Protein AF-A0A3B9UYM6-F1 (afdb_monomer_lite)

Radius of gyration: 9.63 Å; chains: 1; bounding box: 25×14×19 Å

Sequence (47 aa):
MYIVTGGAGFVGSNIVAGLNDRGLNNVIVVDDLEDGTKVSNIIDLEF

Structure (mmCIF, N/CA/C/O backbone):
data_AF-A0A3B9UYM6-F1
#
_entry.id   AF-A0A3B9UYM6-F1
#
loop_
_atom_site.group_PDB
_atom_site.id
_atom_site.type_symbol
_atom_site.label_atom_id
_atom_site.label_alt_id
_atom_site.label_comp_id
_atom_site.label_asym_id
_atom_site.label_entity_id
_atom_site.label_seq_id
_atom_site.pdbx_PDB_ins_code
_atom_site.Cartn_x
_atom_site.Cartn_y
_atom_site.Cartn_z
_atom_site.occupancy
_atom_site.B_iso_or_equiv
_atom_site.auth_seq_id
_atom_site.auth_comp_id
_atom_site.auth_asym_id
_atom_site.auth_atom_id
_atom_site.pdbx_PDB_model_num
ATOM 1 N N . MET A 1 1 ? -12.929 -6.876 1.358 1.00 91.81 1 MET A N 1
ATOM 2 C CA . MET A 1 1 ? -11.820 -7.405 0.550 1.00 91.81 1 MET A CA 1
ATOM 3 C C . MET A 1 1 ? -11.634 -6.475 -0.631 1.00 91.81 1 MET A C 1
ATOM 5 O O . MET A 1 1 ? -12.540 -6.383 -1.455 1.00 91.8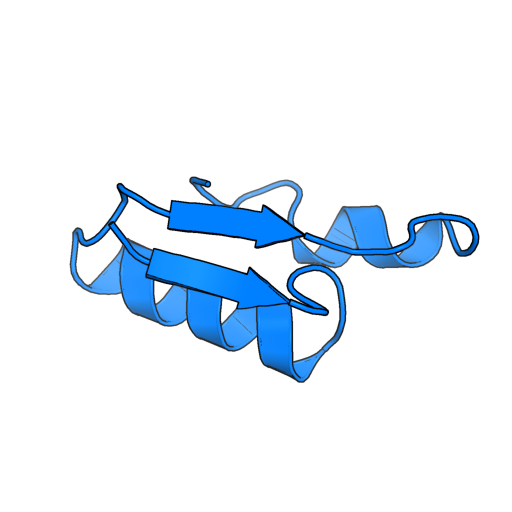1 1 MET A O 1
ATOM 9 N N . TYR A 1 2 ? -10.521 -5.749 -0.658 1.00 98.25 2 TYR A N 1
ATOM 10 C CA . TYR A 1 2 ? -10.139 -4.809 -1.714 1.00 98.25 2 TYR A CA 1
ATOM 11 C C . TYR A 1 2 ? -8.867 -5.315 -2.389 1.00 98.25 2 TYR A C 1
ATOM 13 O O . TYR A 1 2 ? -7.975 -5.793 -1.702 1.00 98.25 2 TYR A O 1
ATOM 21 N N . ILE A 1 3 ? -8.775 -5.211 -3.713 1.00 98.31 3 ILE A N 1
ATOM 22 C CA . ILE A 1 3 ? -7.549 -5.536 -4.451 1.00 98.31 3 ILE A CA 1
ATOM 23 C C . ILE A 1 3 ? -7.047 -4.242 -5.078 1.00 98.31 3 ILE A C 1
ATOM 25 O O . ILE A 1 3 ? -7.793 -3.587 -5.808 1.00 98.31 3 ILE A O 1
ATOM 29 N N . VAL A 1 4 ? -5.799 -3.878 -4.790 1.00 98.19 4 VAL A N 1
ATOM 30 C CA . VAL A 1 4 ? -5.158 -2.670 -5.320 1.00 98.19 4 VAL A CA 1
ATOM 31 C C . VAL A 1 4 ? -3.977 -3.084 -6.191 1.00 98.19 4 VAL A C 1
ATOM 33 O O . VAL A 1 4 ? -2.916 -3.464 -5.699 1.00 98.19 4 VAL A O 1
ATOM 36 N N . THR A 1 5 ? -4.172 -3.023 -7.507 1.00 98.00 5 THR A N 1
ATOM 37 C CA . THR A 1 5 ? -3.103 -3.222 -8.493 1.00 98.00 5 THR A CA 1
ATOM 38 C C . THR A 1 5 ? -2.270 -1.950 -8.628 1.00 98.00 5 THR A C 1
ATOM 40 O O . THR A 1 5 ? -2.843 -0.863 -8.708 1.00 98.00 5 THR A O 1
ATOM 43 N N . GLY A 1 6 ? -0.945 -2.062 -8.687 1.00 97.62 6 GLY A N 1
ATOM 44 C CA . GLY A 1 6 ? -0.055 -0.904 -8.568 1.00 97.62 6 GLY A CA 1
ATOM 45 C C . GLY A 1 6 ? -0.041 -0.319 -7.148 1.00 97.62 6 GLY A C 1
ATOM 46 O O . GLY A 1 6 ? 0.159 0.886 -6.984 1.00 97.62 6 GLY A O 1
ATOM 47 N N . GLY A 1 7 ? -0.337 -1.144 -6.134 1.00 97.75 7 GLY A N 1
ATOM 48 C CA . GLY A 1 7 ? -0.540 -0.707 -4.749 1.00 97.75 7 GLY A CA 1
ATOM 49 C C . GLY A 1 7 ? 0.716 -0.214 -4.024 1.00 97.75 7 GLY A C 1
ATOM 50 O O . GLY A 1 7 ? 0.581 0.463 -3.013 1.00 97.75 7 GLY A O 1
ATOM 51 N N . ALA A 1 8 ? 1.914 -0.485 -4.543 1.00 97.94 8 ALA A N 1
ATOM 52 C CA . ALA A 1 8 ? 3.174 0.062 -4.037 1.00 97.94 8 ALA A CA 1
ATOM 53 C C . ALA A 1 8 ? 3.610 1.350 -4.764 1.00 97.94 8 ALA A C 1
ATOM 55 O O . ALA A 1 8 ? 4.559 2.020 -4.348 1.00 97.94 8 ALA A O 1
ATOM 56 N N . GLY A 1 9 ? 2.926 1.729 -5.847 1.00 96.94 9 GLY A N 1
ATOM 57 C CA . GLY A 1 9 ? 3.098 3.024 -6.503 1.00 96.94 9 GLY A CA 1
ATOM 58 C C . GLY A 1 9 ? 2.519 4.190 -5.692 1.00 96.94 9 GLY A C 1
ATOM 59 O O . GLY A 1 9 ? 1.748 3.994 -4.758 1.00 96.94 9 GLY A O 1
ATOM 60 N N . PHE A 1 10 ? 2.835 5.425 -6.100 1.00 96.06 10 PHE A N 1
ATOM 61 C CA . PHE A 1 10 ? 2.451 6.652 -5.381 1.00 96.06 10 PHE A CA 1
ATOM 62 C C . PHE A 1 10 ? 0.951 6.747 -5.051 1.00 96.06 10 PHE A C 1
ATOM 64 O O . PHE A 1 10 ? 0.572 7.014 -3.915 1.00 96.06 10 PHE A O 1
ATOM 71 N N . VAL A 1 11 ? 0.077 6.527 -6.038 1.00 97.81 11 VAL A N 1
ATOM 72 C CA . VAL A 1 11 ? -1.379 6.608 -5.822 1.00 97.81 11 VAL A CA 1
ATOM 73 C C . VAL A 1 11 ? -1.901 5.359 -5.113 1.00 97.81 11 VAL A C 1
ATOM 75 O O . VAL A 1 11 ? -2.770 5.465 -4.251 1.00 97.81 11 VAL A O 1
ATOM 78 N N . GLY A 1 12 ? -1.366 4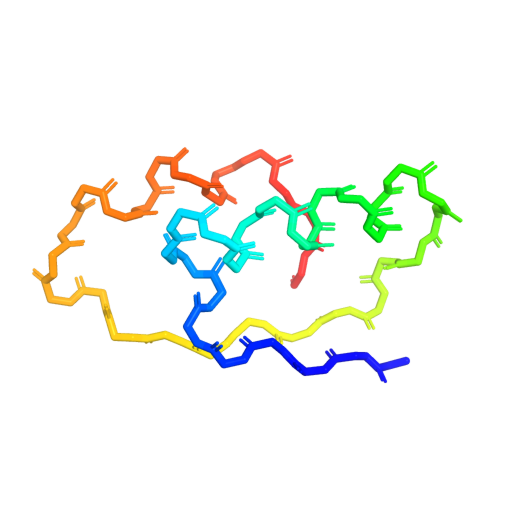.187 -5.460 1.00 98.06 12 GLY A N 1
ATOM 79 C CA . GLY A 1 12 ? -1.799 2.911 -4.901 1.00 98.06 12 GLY A CA 1
ATOM 80 C C . GLY A 1 12 ? -1.613 2.848 -3.389 1.00 98.06 12 GLY A C 1
ATOM 81 O O . GLY A 1 12 ? -2.563 2.520 -2.681 1.00 98.06 12 GLY A O 1
ATOM 82 N N . SER A 1 13 ? -0.448 3.262 -2.890 1.00 98.12 13 SER A N 1
ATOM 83 C CA . SER A 1 13 ? -0.165 3.242 -1.454 1.00 98.12 13 SER A CA 1
ATOM 84 C C . SER A 1 13 ? -1.064 4.197 -0.672 1.00 98.12 13 SER A C 1
ATOM 86 O O . SER A 1 13 ? -1.575 3.838 0.383 1.00 98.12 13 SER A O 1
ATOM 88 N N . ASN A 1 14 ? -1.361 5.378 -1.224 1.00 98.44 14 ASN A N 1
ATOM 89 C CA . ASN A 1 14 ? -2.293 6.328 -0.610 1.00 98.44 14 ASN A CA 1
ATOM 90 C C . ASN A 1 14 ? -3.738 5.801 -0.570 1.00 98.44 14 ASN A C 1
ATOM 92 O O . ASN A 1 14 ? -4.483 6.109 0.360 1.00 98.44 14 ASN A O 1
ATOM 96 N N . ILE A 1 15 ? -4.149 4.990 -1.551 1.00 98.50 15 ILE A N 1
ATOM 97 C CA . ILE A 1 15 ? -5.449 4.307 -1.511 1.00 98.50 15 ILE A CA 1
ATOM 98 C C . ILE A 1 15 ? -5.474 3.285 -0.371 1.00 98.50 15 ILE A C 1
ATOM 100 O O . ILE A 1 15 ? -6.446 3.259 0.381 1.00 98.50 15 ILE A O 1
ATOM 104 N N . VAL A 1 16 ? -4.423 2.470 -0.223 1.00 98.56 16 VAL A N 1
ATOM 105 C CA . VAL A 1 16 ? -4.316 1.478 0.863 1.00 98.56 16 VAL A CA 1
ATOM 106 C C . VAL A 1 16 ? -4.304 2.171 2.229 1.00 98.56 16 VAL A C 1
ATOM 108 O O . VAL A 1 16 ? -5.113 1.818 3.083 1.00 98.56 16 VAL A O 1
ATOM 111 N N . ALA A 1 17 ? -3.507 3.228 2.397 1.00 98.56 17 ALA A N 1
ATOM 112 C CA . ALA A 1 17 ? -3.481 4.038 3.616 1.00 98.56 17 A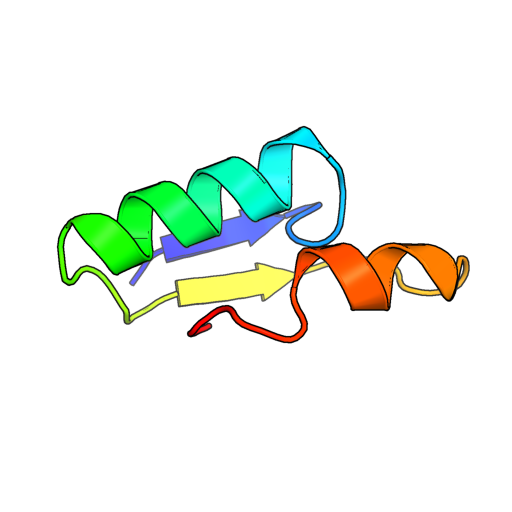LA A CA 1
ATOM 113 C C . ALA A 1 17 ? -4.870 4.600 3.963 1.00 98.56 17 ALA A C 1
ATOM 115 O O . ALA A 1 17 ? -5.360 4.429 5.075 1.00 98.56 17 ALA A O 1
ATOM 116 N N . GLY A 1 18 ? -5.573 5.179 2.983 1.00 98.56 18 GLY A N 1
ATOM 117 C CA . GLY A 1 18 ? -6.928 5.693 3.186 1.00 98.56 18 GLY A CA 1
ATOM 118 C C . GLY A 1 18 ? -7.976 4.613 3.495 1.00 98.56 18 GLY A C 1
ATOM 119 O O . GLY A 1 18 ? -9.004 4.920 4.106 1.00 98.56 18 GLY A O 1
ATOM 120 N N . LEU A 1 19 ? -7.756 3.360 3.080 1.00 98.56 19 LEU A N 1
ATOM 121 C CA . LEU A 1 19 ? -8.565 2.215 3.510 1.00 98.56 19 LEU A CA 1
ATOM 122 C C . LEU A 1 19 ? -8.241 1.842 4.962 1.00 98.56 19 LEU A C 1
ATOM 124 O O . LEU A 1 19 ? -9.174 1.684 5.755 1.00 98.56 19 LEU A O 1
ATOM 128 N N . ASN A 1 20 ? -6.958 1.772 5.328 1.00 98.31 20 ASN A N 1
ATOM 129 C CA . ASN A 1 20 ? -6.523 1.483 6.697 1.00 98.31 20 ASN A CA 1
ATOM 130 C C . ASN A 1 20 ? -7.053 2.517 7.701 1.00 98.31 20 ASN A C 1
ATOM 132 O O . ASN A 1 20 ? -7.638 2.134 8.714 1.00 98.31 20 ASN A O 1
ATOM 136 N N . ASP A 1 21 ? -6.997 3.811 7.370 1.00 98.56 21 ASP A N 1
ATOM 137 C CA . ASP A 1 21 ? -7.552 4.905 8.187 1.00 98.56 21 ASP A CA 1
ATOM 138 C C . ASP A 1 21 ? -9.060 4.759 8.462 1.00 98.56 21 ASP A C 1
ATOM 140 O O . ASP A 1 21 ? -9.591 5.288 9.440 1.00 98.56 21 ASP A O 1
ATOM 144 N N . ARG A 1 22 ? -9.780 4.036 7.596 1.00 98.50 22 ARG A N 1
ATOM 145 C CA . ARG A 1 22 ? -11.220 3.754 7.725 1.00 98.50 22 ARG A CA 1
ATOM 146 C C . ARG A 1 22 ? -11.502 2.410 8.406 1.00 98.50 22 ARG A C 1
ATOM 148 O O . ARG A 1 22 ? -12.662 2.001 8.463 1.00 98.50 22 ARG A O 1
ATOM 155 N N . GLY A 1 23 ? -10.472 1.714 8.890 1.00 98.44 23 GLY A N 1
ATOM 156 C CA . GLY A 1 23 ? -10.558 0.370 9.470 1.00 98.44 23 GLY A CA 1
ATOM 157 C C . GLY A 1 23 ? -10.821 -0.735 8.442 1.00 98.44 23 GLY A C 1
ATOM 158 O O . GLY A 1 23 ? -11.297 -1.816 8.795 1.00 98.44 23 GLY A O 1
ATOM 159 N N . LEU A 1 24 ? -10.574 -0.472 7.157 1.00 98.44 24 LEU A N 1
ATOM 160 C CA . LEU A 1 24 ? -10.823 -1.401 6.056 1.00 98.44 24 LEU A CA 1
ATOM 161 C C . LEU A 1 24 ? -9.538 -2.152 5.685 1.00 98.44 24 LEU A C 1
ATOM 163 O O . LEU A 1 24 ? -8.969 -1.929 4.624 1.00 98.44 24 LEU A O 1
ATOM 167 N N . ASN A 1 25 ? -9.112 -3.083 6.539 1.00 97.81 25 ASN A N 1
ATOM 168 C CA . ASN A 1 25 ? -7.771 -3.691 6.444 1.00 97.81 25 ASN A CA 1
ATOM 169 C C . ASN A 1 25 ? -7.739 -5.010 5.656 1.00 97.81 25 ASN A C 1
ATOM 171 O O . ASN A 1 25 ? -6.692 -5.608 5.460 1.00 97.81 25 ASN A O 1
ATOM 175 N N . ASN A 1 26 ? -8.894 -5.487 5.178 1.00 98.19 26 ASN A N 1
ATOM 176 C CA . ASN A 1 26 ? -8.951 -6.637 4.275 1.00 98.19 26 ASN A CA 1
ATOM 177 C C . ASN A 1 26 ? -8.623 -6.174 2.847 1.00 98.19 26 ASN A C 1
ATOM 179 O O . ASN A 1 26 ? -9.533 -5.974 2.025 1.00 98.19 26 ASN A O 1
ATOM 183 N N . VAL A 1 27 ? -7.335 -5.947 2.608 1.00 98.31 27 VAL A N 1
ATOM 184 C CA . VAL A 1 27 ? -6.737 -5.463 1.361 1.00 98.31 27 VAL A CA 1
ATOM 185 C C . VAL A 1 27 ? -5.772 -6.529 0.836 1.00 98.31 27 VAL A C 1
ATOM 187 O O . VAL A 1 27 ? -5.284 -7.342 1.602 1.00 98.31 27 VAL A O 1
ATOM 190 N N . ILE A 1 28 ? -5.575 -6.570 -0.480 1.00 98.38 28 ILE A N 1
ATOM 191 C CA . ILE A 1 28 ? -4.504 -7.304 -1.154 1.00 98.38 28 ILE A CA 1
ATOM 192 C C . ILE A 1 28 ? -3.831 -6.318 -2.104 1.00 98.38 28 ILE A C 1
ATOM 194 O O . ILE A 1 28 ? -4.485 -5.759 -2.994 1.00 98.38 28 ILE A O 1
ATOM 198 N N . VAL A 1 29 ? -2.526 -6.126 -1.946 1.00 97.81 29 VAL A N 1
ATOM 199 C CA . VAL A 1 29 ? -1.710 -5.332 -2.872 1.00 97.81 29 VAL A CA 1
ATOM 200 C C . VAL A 1 29 ? -1.091 -6.236 -3.935 1.00 97.81 29 VAL A C 1
ATOM 202 O O . VAL A 1 29 ? -0.490 -7.261 -3.627 1.00 97.81 29 VAL A O 1
ATOM 205 N N . VAL A 1 30 ? -1.219 -5.836 -5.200 1.00 97.69 30 VAL A N 1
ATOM 206 C CA . VAL A 1 30 ? -0.546 -6.478 -6.338 1.00 97.69 30 VAL A CA 1
ATOM 207 C C . VAL A 1 30 ? 0.311 -5.427 -7.032 1.00 97.69 30 VAL A C 1
ATOM 209 O O . VAL A 1 30 ? -0.225 -4.476 -7.593 1.00 97.69 30 VAL A O 1
ATOM 212 N N . ASP A 1 31 ? 1.630 -5.575 -7.015 1.00 97.00 31 ASP A N 1
ATOM 213 C CA . ASP A 1 31 ? 2.552 -4.667 -7.705 1.00 97.00 31 ASP A CA 1
ATOM 214 C C . ASP A 1 31 ? 3.775 -5.430 -8.214 1.00 97.00 31 ASP A C 1
ATOM 216 O O . ASP A 1 31 ? 4.065 -6.542 -7.768 1.00 97.00 31 ASP A O 1
ATOM 220 N N . ASP A 1 32 ? 4.487 -4.798 -9.136 1.00 95.31 32 ASP A N 1
ATOM 221 C CA . ASP A 1 32 ? 5.819 -5.194 -9.551 1.00 95.31 32 ASP A CA 1
ATOM 222 C C . ASP A 1 32 ? 6.858 -4.373 -8.774 1.00 95.31 32 ASP A C 1
ATOM 224 O O . ASP A 1 32 ? 6.926 -3.141 -8.876 1.00 95.31 32 ASP A O 1
ATOM 228 N N . LEU A 1 33 ? 7.660 -5.078 -7.981 1.00 93.06 33 LEU A N 1
ATOM 229 C CA . LEU A 1 33 ? 8.660 -4.511 -7.082 1.00 93.06 33 LEU A CA 1
ATOM 230 C C . LEU A 1 33 ? 10.087 -4.574 -7.655 1.00 93.06 33 LEU A C 1
ATOM 232 O O . LEU A 1 33 ? 11.038 -4.468 -6.882 1.00 93.06 33 LEU A O 1
ATOM 236 N N . GLU A 1 34 ? 10.266 -4.723 -8.976 1.00 93.50 34 GLU A N 1
ATOM 237 C CA . GLU A 1 34 ? 11.588 -4.579 -9.622 1.00 93.50 34 GLU A CA 1
ATOM 238 C C . GLU A 1 34 ? 12.287 -3.267 -9.219 1.00 93.50 34 GLU A C 1
ATOM 240 O O . GLU A 1 34 ? 13.497 -3.243 -8.980 1.00 93.50 34 GLU A O 1
ATOM 245 N N . ASP A 1 35 ? 11.513 -2.188 -9.060 1.00 88.81 35 ASP A N 1
ATOM 246 C CA . ASP A 1 35 ? 11.966 -0.967 -8.396 1.00 88.81 35 ASP A CA 1
ATOM 247 C C . ASP A 1 35 ? 11.789 -1.077 -6.873 1.00 88.81 35 ASP A C 1
ATOM 249 O O . ASP A 1 35 ? 10.724 -0.788 -6.314 1.00 88.81 35 ASP A O 1
ATOM 253 N N . GLY A 1 36 ? 12.869 -1.455 -6.188 1.00 87.12 36 GLY A N 1
ATOM 254 C CA . GLY A 1 36 ? 12.897 -1.607 -4.732 1.00 87.12 36 GLY A CA 1
ATOM 255 C C . GLY A 1 36 ? 12.576 -0.331 -3.941 1.00 87.12 36 GLY A C 1
ATOM 256 O O . GLY A 1 36 ? 12.280 -0.424 -2.749 1.00 87.12 36 GLY A O 1
ATOM 257 N N . THR A 1 37 ? 12.579 0.855 -4.565 1.00 91.56 37 THR A N 1
ATOM 258 C CA . THR A 1 37 ? 12.167 2.097 -3.889 1.00 91.56 37 THR A CA 1
ATOM 259 C C . THR A 1 37 ? 10.677 2.115 -3.558 1.00 91.56 37 THR A C 1
ATOM 261 O O . THR A 1 37 ? 10.288 2.761 -2.592 1.00 91.56 37 THR A O 1
ATOM 264 N N . LYS A 1 38 ? 9.843 1.349 -4.273 1.00 92.81 38 LYS A N 1
ATOM 265 C CA . LYS A 1 38 ? 8.397 1.253 -4.010 1.00 92.81 38 LYS A CA 1
ATOM 266 C C . LYS A 1 38 ? 8.063 0.627 -2.656 1.00 92.81 38 LYS A C 1
ATOM 268 O O . LYS A 1 38 ? 6.990 0.878 -2.117 1.00 92.81 38 LYS A O 1
ATOM 273 N N . VAL A 1 39 ? 8.971 -0.168 -2.088 1.00 94.12 39 VAL A N 1
ATOM 274 C CA . VAL A 1 39 ? 8.757 -0.850 -0.801 1.00 94.12 39 VAL A CA 1
ATOM 275 C C . VAL A 1 39 ? 8.560 0.155 0.336 1.00 94.12 39 VAL A C 1
ATOM 277 O O . VAL A 1 39 ? 7.767 -0.095 1.241 1.00 94.12 39 VAL A O 1
ATOM 280 N N . SER A 1 40 ? 9.216 1.318 0.279 1.00 96.00 40 SER A N 1
ATOM 281 C CA . SER A 1 40 ? 9.058 2.351 1.310 1.00 96.00 40 SER A CA 1
ATOM 282 C C . SER A 1 40 ? 7.656 2.962 1.345 1.00 96.00 40 SER A 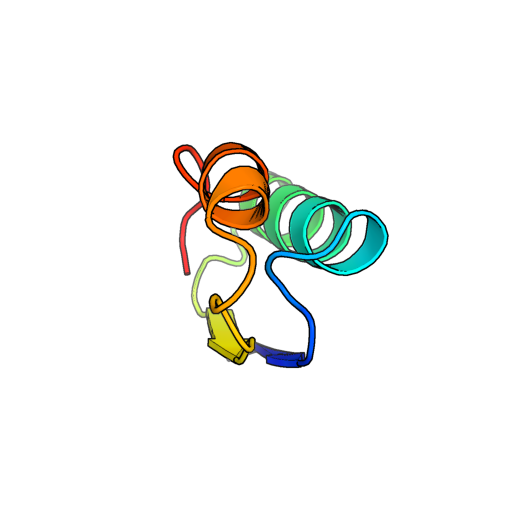C 1
ATOM 284 O O . SER A 1 40 ? 7.270 3.479 2.386 1.00 96.00 40 SER A O 1
ATOM 286 N N . ASN A 1 41 ? 6.884 2.876 0.255 1.00 96.75 41 ASN A N 1
ATOM 287 C CA . ASN A 1 41 ? 5.524 3.414 0.191 1.00 96.75 41 ASN A CA 1
ATOM 288 C C . ASN A 1 41 ? 4.496 2.552 0.934 1.00 96.75 41 ASN A C 1
ATOM 290 O O . ASN A 1 41 ? 3.376 3.009 1.134 1.00 96.75 41 ASN A O 1
ATOM 294 N N . ILE A 1 42 ? 4.832 1.299 1.253 1.00 96.06 42 ILE A N 1
ATOM 295 C CA . ILE A 1 42 ? 3.889 0.310 1.796 1.00 96.06 42 ILE A CA 1
ATOM 296 C C . ILE A 1 42 ? 4.377 -0.333 3.097 1.00 96.06 42 ILE A C 1
ATOM 298 O O . ILE A 1 42 ? 3.692 -1.183 3.645 1.00 96.06 42 ILE A O 1
ATOM 302 N N . ILE A 1 43 ? 5.554 0.034 3.608 1.00 96.50 43 ILE A N 1
ATOM 303 C CA . ILE A 1 43 ? 6.174 -0.641 4.762 1.00 96.50 43 ILE A CA 1
ATOM 304 C C . ILE A 1 43 ? 5.370 -0.506 6.067 1.00 96.50 43 ILE A C 1
ATOM 306 O O . ILE A 1 43 ? 5.507 -1.335 6.964 1.00 96.50 43 ILE A O 1
ATOM 310 N N . ASP A 1 44 ? 4.549 0.532 6.174 1.00 96.44 44 ASP A N 1
ATOM 311 C CA . ASP A 1 44 ? 3.740 0.891 7.337 1.00 96.44 44 ASP A CA 1
ATOM 312 C C . ASP A 1 44 ? 2.232 0.658 7.131 1.00 96.44 44 ASP A C 1
ATOM 314 O O . ASP A 1 44 ? 1.433 1.056 7.978 1.00 96.44 44 ASP A O 1
ATOM 318 N N . LEU A 1 45 ? 1.838 0.000 6.034 1.00 97.56 45 LEU A N 1
ATOM 319 C CA . LEU A 1 45 ? 0.436 -0.250 5.686 1.00 97.56 45 LEU A CA 1
ATOM 320 C C . LEU A 1 45 ? -0.015 -1.676 6.036 1.00 97.56 45 LEU A C 1
ATOM 322 O O . LEU A 1 45 ? 0.791 -2.604 6.096 1.00 97.56 45 LEU A O 1
ATOM 326 N N . GLU A 1 46 ? -1.326 -1.867 6.207 1.00 97.12 46 GLU A N 1
ATOM 327 C CA . GLU A 1 46 ? -1.949 -3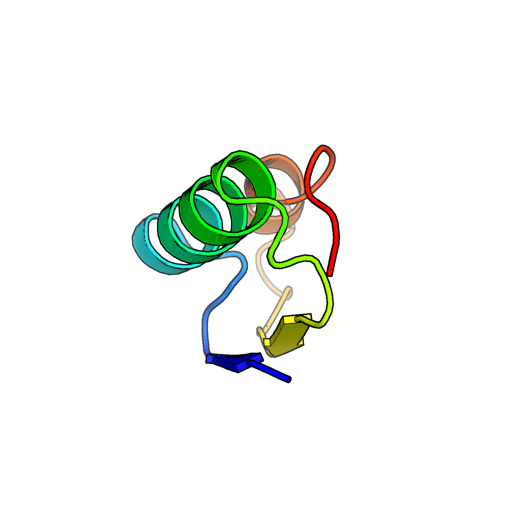.182 6.416 1.00 97.12 46 GLU A CA 1
ATOM 328 C C . GLU A 1 46 ? -2.640 -3.664 5.127 1.00 97.12 46 GLU A C 1
ATOM 330 O O . GLU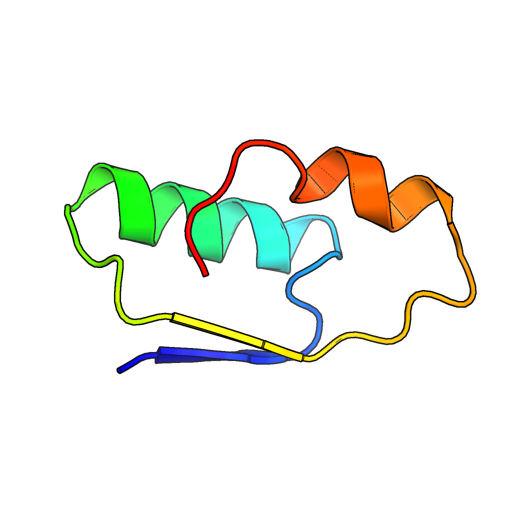 A 1 46 ? -3.616 -3.052 4.674 1.00 97.12 46 GLU A O 1
ATOM 335 N N . PHE A 1 47 ? -2.141 -4.754 4.530 1.00 94.75 47 PHE A N 1
ATOM 336 C CA . PHE A 1 47 ? -2.613 -5.330 3.261 1.00 94.75 47 PHE A CA 1
ATOM 337 C C . PHE A 1 47 ? -2.172 -6.788 3.057 1.00 94.75 47 PHE A C 1
ATOM 339 O O . PHE A 1 47 ? -1.511 -7.347 3.961 1.00 94.75 47 PHE A O 1
#

pLDDT: mean 96.62, std 2.62, range [87.12, 98.56]

Secondary structure (DSSP, 8-state):
-EEEETTTSHHHHHHHHHHHTTT---EEEE---SSGGGGGGTTT---

Foldseek 3Di:
DEEQEQLLDPVNLVVQVVCVVVVNQPYHYHYDCPPVVSCVSPVPGRD